Protein AF-A0A2V6DQ87-F1 (afdb_monomer)

Mean predicted aligned error: 3.0 Å

Structure (mmCIF, N/CA/C/O backbone):
data_AF-A0A2V6DQ87-F1
#
_entry.id   AF-A0A2V6DQ87-F1
#
loop_
_atom_site.group_PDB
_atom_site.id
_atom_site.type_symbol
_atom_site.label_atom_id
_atom_site.label_alt_id
_atom_site.label_comp_id
_atom_site.label_asym_id
_atom_site.label_entity_id
_atom_site.label_seq_id
_atom_site.pdbx_PDB_ins_code
_atom_site.Cartn_x
_atom_site.Cartn_y
_atom_site.Cartn_z
_atom_site.occupancy
_atom_site.B_iso_or_equiv
_atom_site.auth_seq_id
_atom_site.auth_comp_id
_atom_site.auth_asym_id
_atom_site.auth_atom_id
_atom_site.pdbx_PDB_model_num
ATOM 1 N N . ALA A 1 1 ? 9.239 10.556 -1.983 1.00 85.81 1 ALA A N 1
ATOM 2 C CA . ALA A 1 1 ? 8.791 9.644 -3.056 1.00 85.81 1 ALA A CA 1
ATOM 3 C C . ALA A 1 1 ? 7.421 9.053 -2.732 1.00 85.81 1 ALA A C 1
ATOM 5 O O . ALA A 1 1 ? 6.480 9.368 -3.445 1.00 85.81 1 ALA A O 1
ATOM 6 N N . VAL A 1 2 ? 7.283 8.319 -1.619 1.00 93.25 2 VAL A N 1
ATOM 7 C CA . VAL A 1 2 ? 6.015 7.706 -1.164 1.00 93.25 2 VAL A CA 1
ATOM 8 C C . VAL A 1 2 ? 4.840 8.692 -1.097 1.00 93.25 2 VAL A C 1
ATOM 10 O O . VAL A 1 2 ? 3.807 8.448 -1.708 1.00 93.25 2 VAL A O 1
ATOM 13 N N . THR A 1 3 ? 4.993 9.838 -0.423 1.00 93.06 3 THR A N 1
ATOM 14 C CA . THR A 1 3 ? 3.903 10.826 -0.301 1.00 93.06 3 THR A CA 1
ATOM 15 C C . THR A 1 3 ? 3.409 11.334 -1.654 1.00 93.06 3 THR A C 1
ATOM 17 O O . THR A 1 3 ? 2.209 11.442 -1.863 1.00 93.06 3 THR A O 1
ATOM 20 N N . GLU A 1 4 ? 4.319 11.624 -2.588 1.00 94.44 4 GLU A N 1
ATOM 21 C CA . GLU A 1 4 ? 3.938 12.097 -3.924 1.00 94.44 4 GLU A CA 1
ATOM 22 C C . GLU A 1 4 ? 3.272 10.991 -4.745 1.00 94.44 4 GLU A C 1
ATOM 24 O O . GLU A 1 4 ? 2.304 11.251 -5.454 1.00 94.44 4 GLU A O 1
ATOM 29 N N . PHE A 1 5 ? 3.752 9.751 -4.611 1.00 95.06 5 PHE A N 1
ATOM 30 C CA . PHE A 1 5 ? 3.146 8.586 -5.248 1.00 95.06 5 PHE A CA 1
ATOM 31 C C . PHE A 1 5 ? 1.672 8.440 -4.845 1.00 95.06 5 PHE A C 1
ATOM 33 O O . PHE A 1 5 ? 0.800 8.394 -5.712 1.00 95.06 5 PHE A O 1
ATOM 40 N N . PHE A 1 6 ? 1.377 8.476 -3.542 1.00 95.69 6 PHE A N 1
ATOM 41 C CA . PHE A 1 6 ? -0.001 8.377 -3.059 1.00 95.69 6 PHE A CA 1
ATOM 42 C C . PHE A 1 6 ? -0.829 9.634 -3.318 1.00 95.69 6 PHE A C 1
ATOM 44 O O . PHE A 1 6 ? -2.002 9.510 -3.644 1.00 95.69 6 PHE A O 1
ATOM 51 N N . ARG A 1 7 ? -0.242 10.837 -3.301 1.00 95.06 7 ARG A N 1
ATOM 52 C CA . ARG A 1 7 ? -0.964 12.065 -3.681 1.00 95.06 7 ARG A CA 1
ATOM 53 C C . ARG A 1 7 ? -1.523 11.998 -5.107 1.00 95.06 7 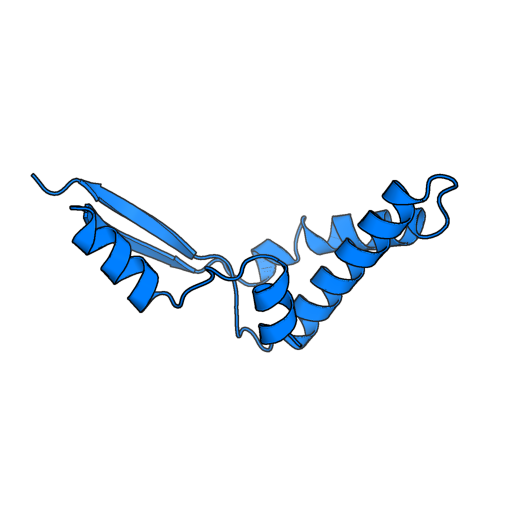ARG A C 1
ATOM 55 O O . ARG A 1 7 ? -2.562 12.593 -5.376 1.00 95.06 7 ARG A O 1
ATOM 62 N N . LEU A 1 8 ? -0.833 11.300 -6.009 1.00 94.44 8 LEU A N 1
ATOM 63 C CA . LEU A 1 8 ? -1.257 11.130 -7.400 1.00 94.44 8 LEU A CA 1
ATOM 64 C C . LEU A 1 8 ? -2.190 9.926 -7.594 1.00 94.44 8 LEU A C 1
ATOM 66 O O . LEU A 1 8 ? -3.167 10.045 -8.327 1.00 94.44 8 LEU A O 1
ATOM 70 N N . GLY A 1 9 ? -1.893 8.783 -6.965 1.00 93.38 9 GLY A N 1
ATOM 71 C CA . GLY A 1 9 ? -2.635 7.533 -7.185 1.00 93.38 9 GLY A CA 1
ATOM 72 C C . GLY A 1 9 ? -3.832 7.310 -6.255 1.00 93.38 9 GLY A C 1
ATOM 73 O O . GLY A 1 9 ? -4.822 6.711 -6.664 1.00 93.38 9 GLY A O 1
ATOM 74 N N . TYR A 1 10 ? -3.756 7.785 -5.009 1.00 95.94 10 TYR A N 1
ATOM 75 C CA . TYR A 1 10 ? -4.794 7.618 -3.989 1.00 95.94 10 TYR A CA 1
ATOM 76 C C . TYR A 1 10 ? -4.733 8.765 -2.955 1.00 95.94 10 TYR A C 1
ATOM 78 O O . TYR A 1 10 ? -4.263 8.572 -1.829 1.00 95.94 10 TYR A O 1
ATOM 86 N N . PRO A 1 11 ? -5.172 9.984 -3.330 1.00 95.56 11 PRO A N 1
ATOM 87 C CA . PRO A 1 11 ? -5.047 11.180 -2.489 1.00 95.56 11 PRO A CA 1
ATOM 88 C C . PRO A 1 11 ? -5.820 11.089 -1.167 1.00 95.56 11 PRO A C 1
ATOM 90 O O . PRO A 1 11 ? -5.469 11.781 -0.215 1.00 95.56 11 PRO A O 1
ATOM 93 N N . ASP A 1 12 ? -6.830 10.221 -1.099 1.00 96.00 12 ASP A N 1
ATOM 94 C CA . ASP A 1 12 ? -7.631 9.985 0.103 1.00 96.00 12 ASP A CA 1
ATOM 95 C C . ASP A 1 12 ? -6.966 9.013 1.090 1.00 96.00 12 ASP A C 1
ATOM 97 O O . ASP A 1 12 ? -7.569 8.670 2.105 1.00 96.00 12 ASP A O 1
ATOM 101 N N . MET A 1 13 ? -5.736 8.549 0.829 1.00 96.25 13 MET A N 1
ATOM 102 C CA . MET A 1 13 ? -4.998 7.705 1.767 1.00 96.25 13 MET A CA 1
ATOM 103 C C . MET A 1 13 ? -4.859 8.396 3.130 1.00 96.25 13 MET A C 1
ATOM 105 O O . MET A 1 13 ? -4.315 9.494 3.240 1.00 96.25 13 MET A O 1
ATOM 109 N N . GLN A 1 14 ? -5.304 7.715 4.185 1.00 96.56 14 GLN A N 1
ATOM 110 C CA . GLN A 1 14 ? -5.251 8.229 5.552 1.00 96.56 14 GLN A CA 1
ATOM 111 C C . GLN A 1 14 ? -4.418 7.336 6.468 1.00 96.56 14 GLN A C 1
ATOM 113 O O . GLN A 1 14 ? -4.159 6.164 6.180 1.00 96.56 14 GLN A O 1
ATOM 118 N N . SER A 1 15 ? -4.042 7.888 7.619 1.00 97.31 15 SER A N 1
ATOM 119 C CA . SER A 1 15 ? -3.472 7.108 8.717 1.00 97.31 15 SER A CA 1
ATOM 120 C C . SER A 1 15 ? -4.511 6.171 9.348 1.00 97.31 15 SER A C 1
ATOM 122 O O . SER A 1 15 ? -5.721 6.375 9.235 1.00 97.31 15 SER A O 1
ATOM 124 N N . VAL A 1 16 ? -4.041 5.150 10.071 1.00 97.69 16 VAL A N 1
ATOM 125 C CA . VAL A 1 16 ? -4.916 4.201 10.783 1.00 97.69 16 VAL A CA 1
ATOM 126 C C . VAL A 1 16 ? -5.887 4.899 11.749 1.00 97.69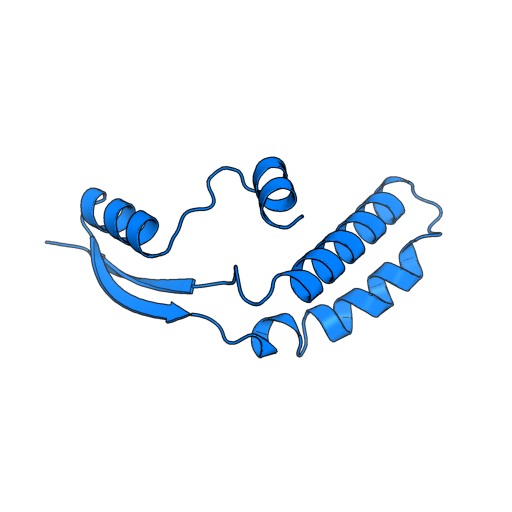 16 VAL A C 1
ATOM 128 O O . VAL A 1 16 ? -7.076 4.593 11.680 1.00 97.69 16 VAL A O 1
ATOM 131 N N . PRO A 1 17 ? -5.465 5.866 12.592 1.00 97.88 17 PRO A N 1
ATOM 132 C CA . PRO A 1 17 ? -6.395 6.577 13.472 1.00 97.88 17 PRO A CA 1
ATOM 133 C C . PRO A 1 17 ? -7.476 7.366 12.724 1.00 97.88 17 PRO A C 1
ATOM 135 O O . PRO A 1 17 ? -8.613 7.416 13.179 1.00 97.88 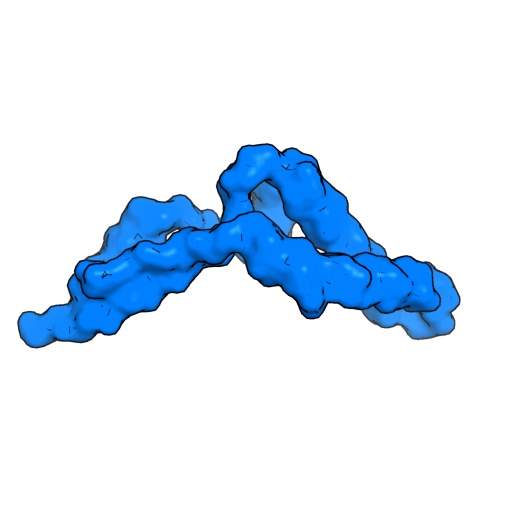17 PRO A O 1
ATOM 138 N N . GLN A 1 18 ? -7.145 7.957 11.572 1.00 98.19 18 GLN A N 1
ATOM 139 C CA . GLN A 1 18 ? -8.120 8.696 10.764 1.00 98.19 18 GLN A CA 1
ATOM 140 C C . GLN A 1 18 ? -9.154 7.750 10.138 1.00 98.19 18 GLN A C 1
ATOM 142 O O . GLN A 1 18 ? -10.349 7.998 10.258 1.00 98.19 18 GLN A O 1
ATOM 147 N N . ASN A 1 19 ? -8.717 6.613 9.583 1.00 98.12 19 ASN A N 1
ATOM 148 C CA . ASN A 1 19 ? -9.638 5.592 9.071 1.00 98.12 19 ASN A CA 1
ATOM 149 C C . ASN A 1 19 ? -10.546 5.017 10.174 1.00 98.12 19 ASN A C 1
ATOM 151 O O . ASN A 1 19 ? -11.715 4.727 9.921 1.00 98.12 19 ASN A O 1
ATOM 155 N N . ILE A 1 20 ? -10.029 4.868 11.401 1.00 97.81 20 ILE A N 1
ATOM 156 C CA . ILE A 1 20 ? -10.833 4.468 12.564 1.00 97.81 20 ILE A CA 1
ATOM 157 C C . ILE A 1 20 ? -11.911 5.514 12.863 1.00 97.81 20 ILE A C 1
ATOM 159 O O . ILE A 1 20 ? -13.078 5.147 12.977 1.00 97.81 20 ILE A O 1
ATOM 163 N N . ALA A 1 21 ? -11.545 6.797 12.922 1.00 97.75 21 ALA A N 1
ATOM 164 C CA . ALA A 1 21 ? -12.500 7.878 13.165 1.00 97.75 21 ALA A CA 1
ATOM 165 C C . ALA A 1 21 ? -13.604 7.914 12.094 1.00 97.75 21 ALA A C 1
ATOM 167 O O . ALA A 1 21 ? -14.782 7.989 12.431 1.00 97.75 21 ALA A O 1
ATOM 168 N N . VAL A 1 22 ? -13.245 7.750 10.814 1.00 97.69 22 VAL A N 1
ATOM 169 C CA . VAL A 1 22 ? -14.215 7.661 9.707 1.00 97.69 22 VAL A CA 1
ATOM 170 C C . VAL A 1 22 ? -15.188 6.491 9.900 1.00 97.69 22 VAL A C 1
ATOM 172 O O . VAL A 1 22 ? -16.391 6.639 9.679 1.00 97.69 22 VAL A O 1
ATOM 175 N N . ALA A 1 23 ? -14.703 5.322 10.330 1.00 97.44 23 ALA A N 1
ATOM 176 C CA . ALA A 1 23 ? -15.566 4.171 10.594 1.00 97.44 23 ALA A CA 1
ATOM 177 C C . ALA A 1 23 ? -16.522 4.419 11.778 1.00 97.44 23 ALA A C 1
ATOM 179 O O . ALA A 1 23 ? -17.697 4.047 11.710 1.00 97.44 23 ALA A O 1
ATOM 180 N N . GLU A 1 24 ? -16.038 5.067 12.838 1.00 96.56 24 GLU A N 1
ATOM 181 C CA . GLU A 1 24 ? -16.835 5.426 14.016 1.00 96.56 24 GLU A CA 1
ATOM 182 C C . GLU A 1 24 ? -17.923 6.452 13.686 1.00 96.56 24 GLU A C 1
ATOM 184 O O . GLU A 1 24 ? -19.093 6.232 14.011 1.00 96.56 24 GLU A O 1
ATOM 189 N N . GLU A 1 25 ? -17.574 7.512 12.956 1.00 97.31 25 GLU A N 1
ATOM 190 C CA . GLU A 1 25 ? -18.521 8.513 12.449 1.00 97.31 25 GLU A CA 1
ATOM 191 C C . GLU A 1 25 ? -19.588 7.888 11.541 1.00 97.31 25 GLU A C 1
ATOM 193 O O . GLU A 1 25 ? -20.756 8.281 11.572 1.00 97.31 25 GLU A O 1
ATOM 198 N N . ALA A 1 26 ? -19.220 6.855 10.780 1.00 97.19 26 ALA A N 1
ATOM 199 C CA . ALA A 1 26 ? -20.150 6.099 9.950 1.00 97.19 26 ALA A CA 1
ATOM 200 C C . ALA A 1 26 ? -21.087 5.168 10.750 1.00 97.19 26 ALA A C 1
ATOM 202 O O . ALA A 1 26 ? -21.952 4.519 10.151 1.00 97.19 26 ALA A O 1
ATOM 203 N N . GLY A 1 27 ? -20.964 5.089 12.080 1.00 97.62 27 GLY A N 1
ATOM 204 C CA . GLY A 1 27 ? -21.803 4.259 12.951 1.00 97.62 27 GLY A CA 1
ATOM 205 C C . GLY A 1 27 ? -21.319 2.813 13.076 1.00 97.62 27 GLY A C 1
ATOM 206 O O . GLY A 1 27 ? -22.133 1.896 13.224 1.00 97.62 27 GLY A O 1
ATOM 207 N N . TYR A 1 28 ? -20.011 2.587 12.972 1.00 98.25 28 TYR A N 1
ATOM 208 C CA . TYR A 1 28 ? -19.388 1.299 13.263 1.00 98.25 28 TYR A CA 1
ATOM 209 C C . TYR A 1 28 ? -18.533 1.383 14.520 1.00 98.25 28 TYR A C 1
ATOM 211 O O . TYR A 1 28 ? -17.986 2.420 14.866 1.00 98.25 28 TYR A O 1
ATOM 219 N N . LYS A 1 29 ? -18.369 0.250 15.187 1.00 97.06 29 LYS A N 1
ATOM 220 C CA . LYS A 1 29 ? -17.335 0.047 16.190 1.00 97.06 29 LYS A CA 1
ATOM 221 C C . LYS A 1 29 ? -16.198 -0.751 15.563 1.00 97.06 29 LYS A C 1
ATOM 223 O O . LYS A 1 29 ? -16.444 -1.753 14.885 1.00 97.06 29 LYS A O 1
ATOM 228 N N . ILE A 1 30 ? -14.956 -0.358 15.838 1.00 96.81 30 ILE A N 1
ATOM 229 C CA . ILE A 1 30 ? -13.791 -1.179 15.500 1.00 96.81 30 ILE A CA 1
ATOM 230 C C . ILE A 1 30 ? -13.798 -2.433 16.375 1.00 96.81 30 ILE A C 1
ATOM 232 O O . ILE A 1 30 ? -13.706 -2.354 17.601 1.00 96.81 30 ILE A O 1
ATOM 236 N N . PHE A 1 31 ? -13.913 -3.598 15.743 1.00 95.56 31 PHE A N 1
ATOM 237 C CA . PHE A 1 31 ? -13.749 -4.884 16.412 1.00 95.56 31 PHE A CA 1
ATOM 238 C C . PHE A 1 31 ? -12.271 -5.276 16.480 1.00 95.56 31 PHE A C 1
ATOM 240 O O . PHE A 1 31 ? -11.804 -5.717 17.527 1.00 95.56 31 PHE A O 1
ATOM 247 N N . ASN A 1 32 ? -11.534 -5.102 15.379 1.00 96.44 32 ASN A N 1
ATOM 248 C CA . ASN A 1 32 ? -10.093 -5.339 15.323 1.00 96.44 32 ASN A CA 1
ATOM 249 C C . ASN A 1 32 ? -9.447 -4.589 14.147 1.00 96.44 32 ASN A C 1
ATOM 251 O O . ASN A 1 32 ? -10.123 -4.276 13.164 1.00 96.44 32 ASN A O 1
ATOM 255 N N . THR A 1 33 ? -8.134 -4.380 14.212 1.00 97.69 33 THR A N 1
ATOM 256 C CA . THR A 1 33 ? -7.312 -3.996 13.060 1.00 97.69 33 THR A CA 1
ATOM 257 C C . THR A 1 33 ? -6.147 -4.962 12.891 1.00 97.69 33 THR A C 1
ATOM 259 O O . THR A 1 33 ? -5.621 -5.507 13.861 1.00 97.69 33 THR A O 1
ATOM 262 N N . TYR A 1 34 ? -5.750 -5.207 11.645 1.00 97.12 34 TYR A N 1
ATOM 263 C CA . TYR A 1 34 ? -4.596 -6.045 11.335 1.00 97.12 34 TYR A CA 1
ATOM 264 C C . TYR A 1 34 ? -3.779 -5.411 10.217 1.00 97.12 34 TYR A C 1
ATOM 266 O O . TYR A 1 34 ? -4.221 -5.359 9.070 1.00 97.12 34 TYR A O 1
ATOM 274 N N . THR A 1 35 ? -2.592 -4.919 10.559 1.00 96.62 35 THR A N 1
ATOM 275 C CA . THR A 1 35 ? -1.617 -4.450 9.573 1.00 96.62 35 THR A CA 1
ATOM 276 C C . THR A 1 35 ? -0.990 -5.657 8.899 1.00 96.62 35 THR A C 1
ATOM 278 O O . THR A 1 35 ? -0.452 -6.533 9.579 1.00 96.62 35 THR A O 1
ATOM 281 N N . LEU A 1 36 ? -1.069 -5.709 7.571 1.00 95.62 36 LEU A N 1
ATOM 282 C CA . LEU A 1 36 ? -0.433 -6.776 6.815 1.00 95.62 36 LEU A CA 1
ATOM 283 C C . LEU A 1 36 ? 1.083 -6.680 6.984 1.00 95.62 36 LEU A C 1
ATOM 285 O O . LEU A 1 36 ? 1.640 -5.580 6.909 1.00 95.62 36 LEU A O 1
ATOM 289 N N . PRO A 1 37 ? 1.749 -7.822 7.180 1.00 95.12 37 PRO A N 1
ATOM 290 C CA . PRO A 1 37 ? 3.192 -7.857 7.250 1.00 95.12 37 PRO A CA 1
ATOM 291 C C . PRO A 1 37 ? 3.783 -7.554 5.865 1.00 95.12 37 PRO A C 1
ATOM 293 O O . PRO A 1 37 ? 3.117 -7.701 4.834 1.00 95.12 37 PRO A O 1
ATOM 296 N N . LYS A 1 38 ? 5.041 -7.116 5.833 1.00 93.50 38 LYS A N 1
ATOM 297 C CA . LYS A 1 38 ? 5.736 -6.732 4.596 1.00 93.50 38 LYS A CA 1
ATOM 298 C C . LYS A 1 38 ? 5.792 -7.880 3.591 1.00 93.50 38 LYS A C 1
ATOM 300 O O . LYS A 1 38 ? 5.687 -7.660 2.389 1.00 93.50 38 LYS A O 1
ATOM 305 N N . GLU A 1 39 ? 5.914 -9.098 4.095 1.00 95.19 39 GLU A N 1
ATOM 306 C CA . GLU A 1 39 ? 5.977 -10.340 3.335 1.00 95.19 39 GLU A CA 1
ATOM 307 C C . GLU A 1 39 ? 4.746 -10.501 2.440 1.00 95.19 39 GLU A C 1
ATOM 309 O O . GLU A 1 39 ? 4.894 -10.911 1.299 1.00 95.19 39 GLU A O 1
ATOM 314 N N . ALA A 1 40 ? 3.563 -10.051 2.878 1.00 94.50 40 ALA A N 1
ATOM 315 C CA . ALA A 1 40 ? 2.338 -10.118 2.077 1.00 94.50 40 ALA A CA 1
ATOM 316 C C . ALA A 1 40 ? 2.371 -9.241 0.808 1.00 94.50 40 ALA A C 1
ATOM 318 O O . ALA A 1 40 ? 1.552 -9.428 -0.089 1.00 94.50 40 ALA A O 1
ATOM 319 N N . TRP A 1 41 ? 3.288 -8.272 0.734 1.00 96.25 41 TRP A N 1
ATOM 320 C CA . TRP A 1 41 ? 3.534 -7.471 -0.468 1.00 96.25 41 TRP A CA 1
ATOM 321 C C . TRP A 1 41 ? 4.637 -8.058 -1.348 1.00 96.25 41 TRP A C 1
ATOM 323 O O . TRP A 1 41 ? 4.687 -7.779 -2.542 1.00 96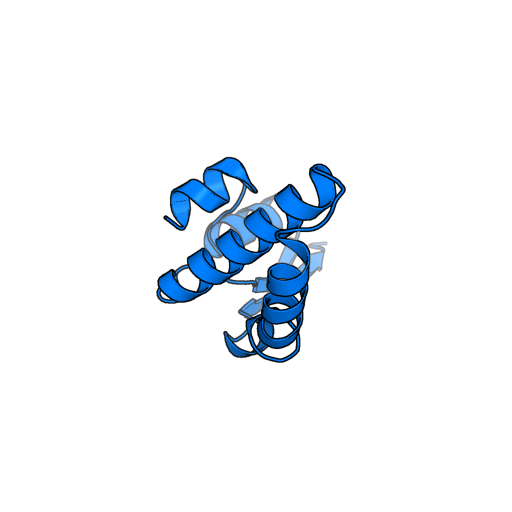.25 41 TRP A O 1
ATOM 333 N N . VAL A 1 42 ? 5.552 -8.829 -0.766 1.00 95.19 42 VAL A N 1
ATOM 334 C CA . VAL A 1 42 ? 6.728 -9.349 -1.469 1.00 95.19 42 VAL A CA 1
ATOM 335 C C . VAL A 1 42 ? 6.438 -10.746 -2.003 1.00 95.19 42 VAL A C 1
ATOM 337 O O . VAL A 1 42 ? 6.437 -10.948 -3.220 1.00 95.19 42 VAL A O 1
ATOM 340 N N . GLU A 1 43 ? 6.129 -11.673 -1.098 1.00 96.81 43 GLU A N 1
ATOM 341 C CA . GLU A 1 43 ? 5.856 -13.073 -1.398 1.00 96.81 43 GLU A CA 1
ATOM 342 C C . GLU A 1 43 ? 4.588 -13.185 -2.245 1.00 96.81 43 GLU A C 1
ATOM 344 O O . GLU A 1 43 ? 3.548 -12.611 -1.923 1.00 96.81 43 GLU A O 1
ATOM 349 N N . ASP A 1 44 ? 4.693 -13.893 -3.370 1.00 94.00 44 ASP A N 1
ATOM 350 C CA . ASP A 1 44 ? 3.613 -14.149 -4.331 1.00 94.00 44 ASP A CA 1
ATOM 351 C C . ASP A 1 44 ? 2.928 -12.911 -4.959 1.00 94.00 44 ASP A C 1
ATOM 353 O O . ASP A 1 44 ? 2.093 -13.068 -5.856 1.00 94.00 44 ASP A O 1
ATOM 357 N N . TYR A 1 45 ? 3.319 -11.687 -4.582 1.00 96.44 45 TYR A N 1
ATOM 358 C CA . TYR A 1 45 ? 2.854 -10.435 -5.184 1.00 96.44 45 TYR A CA 1
ATOM 359 C C . TYR A 1 45 ? 3.966 -9.746 -5.982 1.00 96.44 45 TYR A C 1
ATOM 361 O O . TYR A 1 45 ? 4.058 -9.957 -7.197 1.00 96.44 45 TYR A O 1
ATOM 369 N N . TYR A 1 46 ? 4.847 -8.959 -5.352 1.00 97.44 46 TYR A N 1
ATOM 370 C CA . TYR A 1 46 ? 5.895 -8.248 -6.094 1.00 97.44 46 TYR A CA 1
ATOM 371 C C . TYR A 1 46 ? 6.959 -9.166 -6.696 1.00 97.44 46 TYR A C 1
ATOM 373 O O . TYR A 1 46 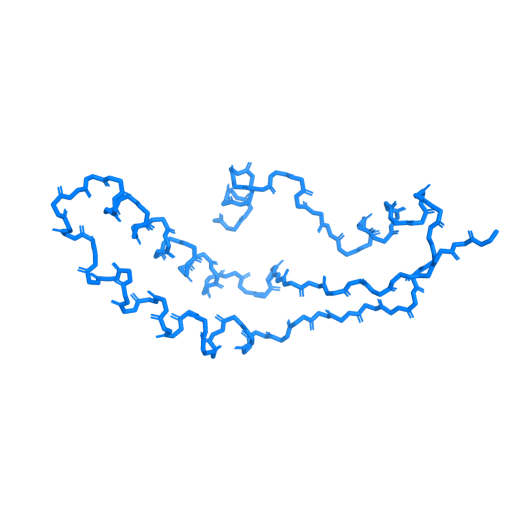? 7.408 -8.885 -7.810 1.00 97.44 46 TYR A O 1
ATOM 381 N N . ASP A 1 47 ? 7.292 -10.293 -6.063 1.00 97.06 47 ASP A N 1
ATOM 382 C CA . ASP A 1 47 ? 8.244 -11.259 -6.635 1.00 97.06 47 ASP A CA 1
ATOM 383 C C . ASP A 1 47 ? 7.737 -11.872 -7.953 1.00 97.06 47 ASP A C 1
ATOM 385 O O . ASP A 1 47 ? 8.523 -12.239 -8.831 1.00 97.06 47 ASP A O 1
ATOM 389 N N . VAL A 1 48 ? 6.413 -11.923 -8.139 1.00 97.81 48 VAL A N 1
ATOM 390 C CA . VAL A 1 48 ? 5.765 -12.381 -9.376 1.00 97.81 48 VAL A CA 1
ATOM 391 C C . VAL A 1 48 ? 5.563 -11.230 -10.365 1.00 97.81 48 VAL A C 1
ATOM 393 O O . VAL A 1 48 ? 5.760 -11.407 -11.573 1.00 97.81 48 VAL A O 1
ATOM 396 N N . LEU A 1 49 ? 5.156 -10.053 -9.885 1.00 97.50 49 LEU A N 1
ATOM 397 C CA . LEU A 1 49 ? 4.849 -8.897 -10.730 1.00 97.50 49 LEU A CA 1
ATOM 398 C C . LEU A 1 49 ? 6.099 -8.247 -11.325 1.00 97.50 49 LEU A C 1
ATOM 400 O O . LEU A 1 49 ? 6.088 -7.900 -12.506 1.00 97.50 49 LEU A O 1
ATOM 404 N N . GLU A 1 50 ? 7.186 -8.124 -10.561 1.00 98.44 50 GLU A N 1
ATOM 405 C CA . GLU A 1 50 ? 8.417 -7.468 -11.011 1.00 98.44 50 GLU A CA 1
ATOM 406 C C . GLU A 1 50 ? 9.000 -8.087 -12.301 1.00 98.44 50 GLU A C 1
ATOM 408 O O . GLU A 1 50 ? 9.227 -7.343 -13.262 1.00 98.44 50 GLU A O 1
ATOM 413 N N . PRO A 1 51 ? 9.221 -9.416 -12.411 1.00 98.31 51 PRO A N 1
ATOM 414 C CA . PRO A 1 51 ? 9.732 -10.009 -13.648 1.00 98.31 51 PRO A CA 1
ATOM 415 C C . PRO A 1 51 ? 8.742 -9.896 -14.816 1.00 98.31 51 PRO A C 1
ATOM 417 O O . PRO A 1 51 ? 9.165 -9.697 -15.958 1.00 98.31 51 PRO A O 1
ATOM 420 N N . ARG A 1 52 ? 7.430 -9.970 -14.554 1.00 98.00 52 ARG A N 1
ATOM 421 C CA . ARG A 1 52 ? 6.398 -9.801 -15.591 1.00 98.00 52 ARG A CA 1
ATOM 422 C C . ARG A 1 52 ? 6.410 -8.384 -16.151 1.00 98.00 52 ARG A C 1
ATOM 424 O O . ARG A 1 52 ? 6.486 -8.222 -17.367 1.00 98.00 52 ARG A O 1
ATOM 431 N N . ALA A 1 53 ? 6.419 -7.376 -15.284 1.00 98.38 53 ALA A N 1
ATOM 432 C CA . ALA A 1 53 ? 6.498 -5.979 -15.689 1.00 98.38 53 ALA A CA 1
ATOM 433 C C . ALA A 1 53 ? 7.789 -5.706 -16.477 1.00 98.38 53 ALA A C 1
ATOM 435 O O . ALA A 1 53 ? 7.726 -5.156 -17.575 1.00 98.38 53 ALA A O 1
ATOM 436 N N . LYS A 1 54 ? 8.946 -6.208 -16.015 1.00 98.50 54 LYS A N 1
ATOM 437 C CA . LYS A 1 54 ? 10.221 -6.11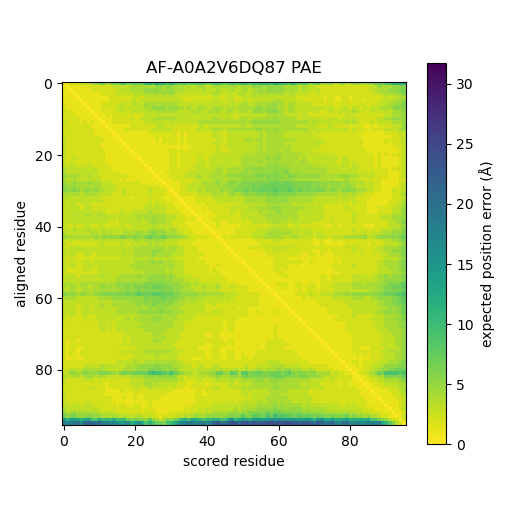6 -16.759 1.00 98.50 54 LYS A CA 1
ATOM 438 C C . LYS A 1 54 ? 10.140 -6.708 -18.167 1.00 98.50 54 LYS A C 1
ATOM 440 O O . LYS A 1 54 ? 10.724 -6.145 -19.084 1.00 98.50 54 LYS A O 1
ATOM 445 N N . SER A 1 55 ? 9.413 -7.808 -18.365 1.00 98.25 55 SER A N 1
ATOM 446 C CA . SER A 1 55 ? 9.252 -8.407 -19.699 1.00 98.25 55 SER A CA 1
ATOM 447 C C . SER A 1 55 ? 8.395 -7.566 -20.658 1.00 98.25 55 SER A C 1
ATOM 449 O O . SER A 1 55 ? 8.502 -7.720 -21.873 1.00 98.25 55 SER A O 1
ATOM 451 N N . LEU A 1 56 ? 7.573 -6.655 -20.125 1.00 98.31 56 LEU A N 1
ATOM 452 C CA . LEU A 1 56 ? 6.590 -5.871 -20.877 1.00 98.31 56 LEU A CA 1
ATOM 453 C C . LEU A 1 56 ? 7.024 -4.424 -21.156 1.00 98.31 56 LEU A C 1
ATOM 455 O O . LEU A 1 56 ? 6.370 -3.740 -21.941 1.00 98.31 56 LEU A O 1
ATOM 459 N N . VAL A 1 57 ? 8.150 -3.954 -20.608 1.00 97.62 57 VAL A N 1
ATOM 460 C CA . VAL A 1 57 ? 8.629 -2.567 -20.812 1.00 97.62 57 VAL A CA 1
ATOM 461 C C . VAL A 1 57 ? 8.954 -2.226 -22.274 1.00 97.62 57 VAL A C 1
ATOM 463 O O . VAL A 1 57 ? 9.029 -1.055 -22.636 1.00 97.62 57 VAL A O 1
ATOM 466 N N . HIS A 1 58 ? 9.127 -3.233 -23.133 1.00 97.12 58 HIS A N 1
ATOM 467 C CA . HIS A 1 58 ? 9.367 -3.079 -24.574 1.00 97.12 58 HIS A CA 1
ATOM 468 C C . HIS A 1 58 ? 8.229 -3.641 -25.438 1.00 97.12 58 HIS A C 1
ATOM 470 O O . HIS A 1 58 ? 8.418 -3.878 -26.630 1.00 97.12 58 HIS A O 1
ATOM 476 N N . HIS A 1 59 ? 7.049 -3.863 -24.853 1.00 98.31 59 HIS A N 1
ATOM 477 C CA . HIS A 1 59 ? 5.876 -4.337 -25.583 1.00 98.31 59 HIS A CA 1
ATOM 478 C C . HIS A 1 59 ? 5.505 -3.386 -26.738 1.00 98.31 59 HIS A C 1
ATOM 480 O O . HIS A 1 59 ? 5.746 -2.183 -26.655 1.00 98.31 59 HIS A O 1
ATOM 486 N N . SER A 1 60 ? 4.912 -3.887 -27.825 1.00 97.88 60 SER A N 1
ATOM 487 C CA . SER A 1 60 ? 4.551 -3.052 -28.986 1.00 97.88 60 SER A CA 1
ATOM 488 C C . SER A 1 60 ? 3.493 -1.997 -28.641 1.00 97.88 60 SER A C 1
ATOM 490 O O . SER A 1 60 ? 3.586 -0.848 -29.080 1.00 97.88 60 SER A O 1
ATOM 492 N N . ASP A 1 61 ? 2.534 -2.367 -27.795 1.00 98.56 61 ASP A N 1
ATOM 493 C CA . ASP A 1 61 ? 1.440 -1.493 -27.372 1.00 98.56 61 ASP A CA 1
ATOM 494 C C . ASP A 1 61 ? 1.877 -0.508 -26.285 1.00 98.56 61 ASP A C 1
ATOM 496 O O . ASP A 1 61 ? 2.356 -0.908 -25.222 1.00 98.56 61 ASP A O 1
ATOM 500 N N . VAL A 1 62 ? 1.663 0.787 -26.544 1.00 98.19 62 VAL A N 1
ATOM 501 C CA . VAL A 1 62 ? 1.992 1.889 -25.620 1.00 98.19 62 VAL A CA 1
ATOM 502 C C . VAL A 1 62 ? 1.341 1.697 -24.244 1.00 98.19 62 VAL A C 1
ATOM 504 O O . VAL A 1 62 ? 2.088 1.696 -23.269 1.00 98.19 62 VAL A O 1
ATOM 507 N N . PRO A 1 63 ? 0.023 1.419 -24.124 1.00 98.38 63 PRO A N 1
ATOM 508 C CA . PRO A 1 63 ? -0.606 1.288 -22.808 1.00 98.38 63 PRO A CA 1
ATOM 509 C C . PRO A 1 63 ? -0.032 0.136 -21.973 1.00 98.38 63 PRO A C 1
ATOM 511 O O . PRO A 1 63 ? 0.032 0.226 -20.753 1.00 98.38 63 PRO A O 1
ATOM 514 N N . VAL A 1 64 ? 0.417 -0.942 -22.627 1.00 98.19 64 VAL A N 1
ATOM 515 C CA . VAL A 1 64 ? 1.032 -2.089 -21.944 1.00 98.19 64 VAL A CA 1
ATOM 516 C C . VAL A 1 64 ? 2.402 -1.712 -21.383 1.00 98.19 64 VAL A C 1
ATOM 518 O O . VAL A 1 64 ? 2.715 -2.069 -20.248 1.00 98.19 64 VAL A O 1
ATOM 521 N N . ARG A 1 65 ? 3.212 -0.968 -22.150 1.00 98.06 65 ARG A N 1
ATOM 522 C CA . ARG A 1 65 ? 4.503 -0.466 -21.659 1.00 98.06 65 ARG A CA 1
ATOM 523 C C . ARG A 1 65 ? 4.326 0.520 -20.515 1.00 98.06 65 ARG A C 1
ATOM 525 O O . ARG A 1 65 ? 5.051 0.415 -19.531 1.00 98.06 65 ARG A O 1
ATOM 532 N N . ASP A 1 66 ? 3.380 1.447 -20.643 1.00 97.94 66 ASP A N 1
ATOM 533 C CA . ASP A 1 66 ? 3.132 2.468 -19.625 1.00 97.94 66 ASP A CA 1
ATOM 534 C C . ASP A 1 66 ? 2.726 1.804 -18.304 1.00 97.94 66 ASP A C 1
ATOM 536 O O . ASP A 1 66 ? 3.362 2.043 -17.279 1.00 97.94 66 ASP A O 1
ATOM 540 N N . PHE A 1 67 ? 1.792 0.847 -18.352 1.00 97.50 67 PHE A N 1
ATOM 541 C CA . PHE A 1 67 ? 1.386 0.071 -17.178 1.00 97.50 67 PHE A CA 1
ATOM 542 C C . PHE A 1 67 ? 2.544 -0.732 -16.560 1.00 97.50 67 PHE A C 1
ATOM 544 O O . PHE A 1 67 ? 2.689 -0.803 -15.337 1.00 97.50 67 PHE A O 1
ATOM 551 N N . ALA A 1 68 ? 3.410 -1.324 -17.391 1.00 98.38 68 ALA A N 1
ATOM 552 C CA . ALA A 1 68 ? 4.599 -2.026 -16.915 1.00 98.38 68 ALA A CA 1
ATOM 553 C C . ALA A 1 68 ? 5.576 -1.084 -16.187 1.00 98.38 68 ALA A C 1
ATOM 555 O O . ALA A 1 68 ? 6.105 -1.440 -15.133 1.00 98.38 68 ALA A O 1
ATOM 556 N N . VAL A 1 69 ? 5.795 0.123 -16.715 1.00 98.06 69 VAL A N 1
ATOM 557 C CA . VAL A 1 69 ? 6.651 1.140 -16.082 1.00 98.06 69 VAL A CA 1
ATOM 558 C C . VAL A 1 69 ? 6.040 1.633 -14.769 1.00 98.06 69 VAL A C 1
ATOM 560 O O . VAL A 1 69 ? 6.757 1.750 -13.774 1.00 98.06 69 VAL A O 1
ATOM 563 N N . GLU A 1 70 ? 4.728 1.869 -14.727 1.00 96.75 70 GLU A N 1
ATOM 564 C CA . GLU A 1 70 ? 4.017 2.260 -13.503 1.00 96.75 70 GLU A CA 1
ATOM 565 C C . GLU A 1 70 ? 4.110 1.183 -12.416 1.00 96.75 70 GLU A C 1
ATOM 567 O O . GLU A 1 70 ? 4.433 1.500 -11.271 1.00 96.75 70 GLU A O 1
ATOM 572 N N . THR A 1 71 ? 3.944 -0.089 -12.789 1.00 97.81 71 THR A N 1
ATOM 573 C CA . THR A 1 71 ? 4.085 -1.229 -11.868 1.00 97.81 71 THR A CA 1
ATOM 574 C C . THR A 1 71 ? 5.491 -1.276 -11.257 1.00 97.81 71 THR A C 1
ATOM 576 O O . THR A 1 71 ? 5.653 -1.456 -10.052 1.00 97.81 71 THR A O 1
ATOM 579 N N . LEU A 1 72 ? 6.539 -1.073 -12.065 1.00 98.25 72 LEU A N 1
ATOM 580 C CA . LEU A 1 72 ? 7.919 -1.047 -11.563 1.00 98.25 72 LEU A CA 1
ATOM 581 C C . LEU A 1 72 ? 8.178 0.146 -10.635 1.00 98.25 72 LEU A C 1
ATOM 583 O O . LEU A 1 72 ? 8.887 -0.001 -9.638 1.00 98.25 72 LEU A O 1
ATOM 587 N N . LYS A 1 73 ? 7.579 1.305 -10.927 1.00 96.81 73 LYS A N 1
ATOM 588 C CA . LYS A 1 73 ? 7.661 2.496 -10.073 1.00 96.81 73 LYS A CA 1
ATOM 589 C C . LYS A 1 73 ? 6.978 2.281 -8.720 1.00 96.81 73 LYS A C 1
ATOM 591 O O . LYS A 1 73 ? 7.498 2.745 -7.704 1.00 96.81 73 LYS A O 1
ATOM 596 N N . GLU A 1 74 ? 5.842 1.588 -8.682 1.00 97.12 74 GLU A N 1
ATOM 597 C CA . GLU A 1 74 ? 5.187 1.188 -7.429 1.00 97.12 74 GLU A CA 1
ATOM 598 C C . GLU A 1 74 ? 6.096 0.268 -6.601 1.00 97.12 74 GLU A C 1
ATOM 600 O O . GLU A 1 74 ? 6.347 0.548 -5.428 1.00 97.12 74 GLU A O 1
ATOM 605 N N . ILE A 1 75 ? 6.673 -0.764 -7.226 1.00 97.12 75 ILE A N 1
ATOM 606 C CA . ILE A 1 75 ? 7.594 -1.707 -6.568 1.00 97.12 75 ILE A CA 1
ATOM 607 C C . ILE A 1 75 ? 8.816 -0.980 -5.987 1.00 97.12 75 ILE A C 1
ATOM 609 O O . ILE A 1 75 ? 9.224 -1.243 -4.854 1.00 97.12 75 ILE A O 1
ATOM 613 N N . GLU A 1 76 ? 9.410 -0.051 -6.738 1.00 96.81 76 GLU A N 1
ATOM 614 C CA . GLU A 1 76 ? 10.519 0.774 -6.248 1.00 96.81 76 GLU A CA 1
ATOM 615 C C . GLU A 1 76 ? 10.083 1.662 -5.076 1.00 96.81 76 GLU A C 1
ATOM 617 O O . GLU A 1 76 ? 10.771 1.712 -4.054 1.00 96.81 76 GLU A O 1
ATOM 622 N N . THR A 1 77 ? 8.917 2.304 -5.189 1.00 96.44 77 THR A N 1
ATOM 623 C CA . THR A 1 77 ? 8.346 3.148 -4.129 1.00 96.44 77 THR A CA 1
ATOM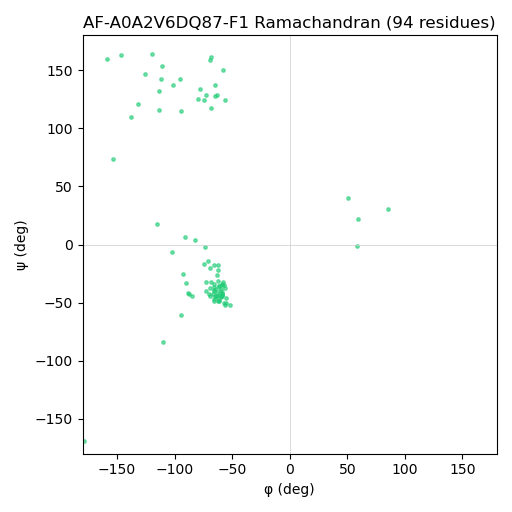 624 C C . THR A 1 77 ? 8.142 2.358 -2.837 1.00 96.44 77 THR A C 1
ATOM 626 O O . THR A 1 77 ? 8.466 2.866 -1.762 1.00 96.44 77 THR A O 1
ATOM 629 N N . PHE A 1 78 ? 7.677 1.109 -2.931 1.00 96.50 78 PHE A N 1
ATOM 630 C CA . PHE A 1 78 ? 7.534 0.216 -1.783 1.00 96.50 78 PHE A CA 1
ATOM 631 C C . PHE A 1 78 ? 8.885 -0.120 -1.139 1.00 96.50 78 PHE A C 1
ATOM 633 O O . PHE A 1 78 ? 9.026 -0.038 0.084 1.00 96.50 78 PHE A O 1
ATOM 640 N N . LYS A 1 79 ? 9.907 -0.442 -1.946 1.00 94.31 79 LYS A N 1
ATOM 641 C CA . LYS A 1 79 ? 11.254 -0.803 -1.460 1.00 94.31 79 LYS A CA 1
ATOM 642 C C . LYS A 1 79 ? 11.908 0.318 -0.649 1.00 94.31 79 LYS A C 1
ATOM 644 O O . LYS A 1 79 ? 12.556 0.032 0.355 1.00 94.31 79 LYS A O 1
ATOM 649 N N . ILE A 1 80 ? 11.717 1.573 -1.059 1.00 95.12 80 ILE A N 1
ATOM 650 C CA . ILE A 1 80 ? 12.277 2.758 -0.382 1.00 95.12 80 ILE A CA 1
ATOM 651 C C . ILE A 1 80 ? 11.346 3.344 0.686 1.00 95.12 80 ILE A C 1
ATOM 653 O O . ILE A 1 80 ? 11.607 4.430 1.197 1.00 95.12 80 ILE A O 1
ATOM 657 N N . SER A 1 81 ? 10.227 2.682 0.983 1.00 93.81 81 SER A N 1
ATOM 658 C CA . SER A 1 81 ? 9.204 3.256 1.855 1.00 93.81 81 SER A CA 1
ATOM 659 C C . SER A 1 81 ? 9.577 3.265 3.335 1.00 93.81 81 SER A C 1
ATOM 661 O O . SER A 1 81 ? 8.937 3.994 4.084 1.00 93.81 81 SER A O 1
ATOM 663 N N . GLU A 1 82 ? 10.575 2.483 3.758 1.00 89.19 82 GLU A N 1
ATOM 664 C CA . GLU A 1 82 ? 10.961 2.328 5.174 1.00 89.19 82 GLU A CA 1
ATOM 665 C C . GLU A 1 82 ? 9.757 1.995 6.076 1.00 89.19 82 GLU A C 1
ATOM 667 O O . GLU A 1 82 ? 9.603 2.534 7.167 1.00 89.19 82 GLU A O 1
ATOM 672 N N . ASP A 1 83 ? 8.864 1.131 5.577 1.00 89.19 83 ASP A N 1
ATOM 673 C CA . ASP A 1 83 ? 7.640 0.682 6.254 1.00 89.19 83 ASP A CA 1
ATOM 674 C C . ASP A 1 83 ? 6.664 1.834 6.605 1.00 89.19 83 ASP A C 1
ATOM 676 O O . ASP A 1 83 ? 5.788 1.702 7.461 1.00 89.19 83 ASP A O 1
ATOM 680 N N . SER A 1 84 ? 6.773 2.975 5.907 1.00 93.62 84 SER A N 1
ATOM 681 C CA . SER A 1 84 ? 5.909 4.153 6.104 1.00 93.62 84 SER A CA 1
ATOM 682 C C . SER A 1 84 ? 4.466 3.976 5.621 1.00 93.62 84 SER A C 1
ATOM 684 O O . SER A 1 84 ? 3.604 4.788 5.967 1.00 93.62 84 SER A O 1
ATOM 686 N N . TYR A 1 85 ? 4.182 2.939 4.829 1.00 95.56 85 TYR A N 1
ATOM 687 C CA . TYR A 1 85 ? 2.832 2.586 4.400 1.00 95.56 85 TYR A CA 1
ATOM 688 C C . TYR A 1 85 ? 2.657 1.077 4.247 1.00 95.56 85 TYR A C 1
ATOM 690 O O . TYR A 1 85 ? 3.617 0.321 4.127 1.00 95.56 85 TYR A O 1
ATOM 698 N N . GLY A 1 86 ? 1.399 0.647 4.202 1.00 95.38 86 GLY A N 1
ATOM 699 C CA . GLY A 1 86 ? 1.032 -0.736 3.952 1.00 95.38 86 GLY A CA 1
ATOM 700 C C . GLY A 1 86 ? -0.479 -0.900 3.932 1.00 95.38 86 GLY A C 1
ATOM 701 O O . GLY A 1 86 ? -1.230 0.077 3.915 1.00 95.38 86 GLY A O 1
ATOM 702 N N . TYR A 1 87 ? -0.927 -2.150 3.941 1.00 96.75 87 TYR A N 1
ATOM 703 C CA . TYR A 1 87 ? -2.343 -2.484 4.032 1.00 96.75 87 TYR A CA 1
ATOM 704 C C . TYR A 1 87 ? -2.734 -2.758 5.473 1.00 96.75 87 TYR A C 1
ATOM 706 O O . TYR A 1 87 ? -1.987 -3.364 6.238 1.00 96.75 87 TYR A O 1
ATOM 714 N N . VAL A 1 88 ? -3.940 -2.323 5.822 1.00 98.00 88 VAL A N 1
ATOM 715 C CA . VAL A 1 88 ? -4.535 -2.544 7.135 1.00 98.00 88 VAL A CA 1
ATOM 716 C C . VAL A 1 88 ? -5.945 -3.065 6.921 1.00 98.00 88 VAL A C 1
ATOM 718 O O . VAL A 1 88 ? -6.769 -2.405 6.291 1.00 98.00 88 VAL A O 1
ATOM 721 N N . PHE A 1 89 ? -6.224 -4.255 7.441 1.00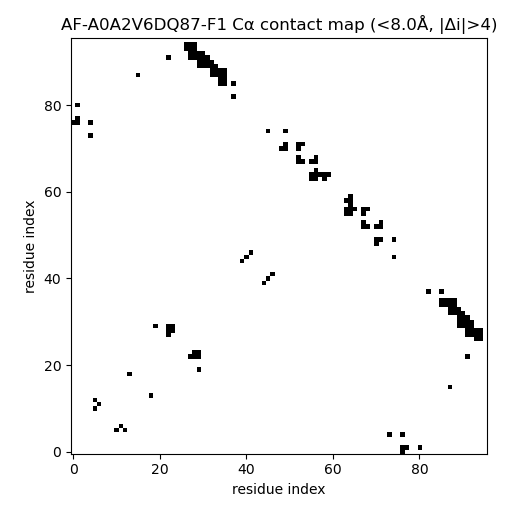 98.06 89 PHE A N 1
ATOM 722 C CA . PHE A 1 89 ? -7.585 -4.751 7.558 1.00 98.06 89 PHE A CA 1
ATOM 723 C C . PHE A 1 89 ? -8.274 -4.089 8.746 1.00 98.06 89 PHE A C 1
ATOM 725 O O . PHE A 1 89 ? -7.726 -4.050 9.848 1.00 98.06 89 PHE A O 1
ATOM 732 N N . TYR A 1 90 ? -9.505 -3.637 8.525 1.00 98.12 90 TYR A N 1
ATOM 733 C CA . TYR A 1 90 ? -10.398 -3.128 9.559 1.00 98.12 90 TYR A CA 1
ATOM 734 C C . TYR A 1 90 ? -11.579 -4.084 9.680 1.00 98.12 90 TYR A C 1
ATOM 736 O O . TYR A 1 90 ? -12.359 -4.248 8.741 1.00 98.12 90 TYR A O 1
ATOM 744 N N . VAL A 1 91 ? -11.710 -4.730 10.834 1.00 97.81 91 VAL A N 1
ATOM 745 C CA . VAL A 1 91 ? -12.866 -5.568 11.149 1.00 97.81 91 VAL A CA 1
ATOM 746 C C . VAL A 1 91 ? -13.848 -4.701 11.915 1.00 97.81 91 VAL A C 1
ATOM 748 O O . VAL A 1 91 ? -13.548 -4.231 13.014 1.00 97.81 91 VAL A O 1
ATOM 751 N N . LEU A 1 92 ? -15.008 -4.463 11.312 1.00 97.75 92 LEU A N 1
ATOM 752 C CA . LEU A 1 92 ? -16.010 -3.528 11.808 1.00 97.75 92 LEU A CA 1
ATOM 753 C C . LEU A 1 92 ? -17.254 -4.273 12.285 1.00 97.75 92 LEU A C 1
ATOM 755 O O . LEU A 1 92 ? -17.702 -5.230 11.654 1.00 97.75 92 LEU A O 1
ATOM 759 N N . GLN A 1 93 ? -17.846 -3.787 13.369 1.00 97.12 93 GLN A N 1
ATOM 760 C CA . GLN A 1 93 ? -19.165 -4.202 13.828 1.00 97.12 93 GLN A CA 1
ATOM 761 C C . GLN A 1 93 ? -20.116 -3.016 13.702 1.00 97.12 93 GLN A C 1
ATOM 763 O O . GLN A 1 93 ? -19.788 -1.915 14.134 1.00 97.12 93 GLN A O 1
ATOM 768 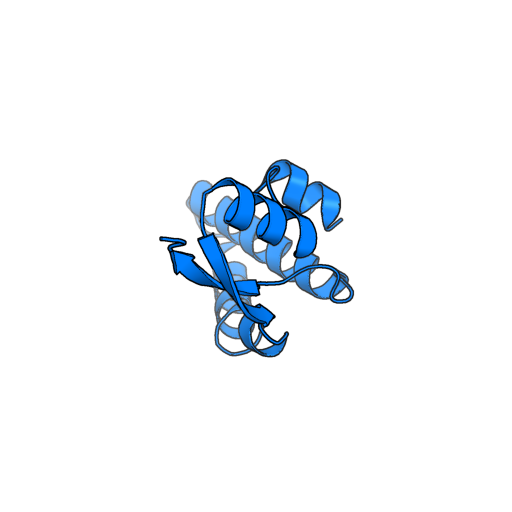N N . ARG A 1 94 ? -21.300 -3.217 13.115 1.00 95.50 94 ARG A N 1
ATOM 769 C CA . ARG A 1 94 ? -22.317 -2.161 13.067 1.00 95.50 94 ARG A CA 1
ATOM 770 C C . ARG A 1 94 ? -22.752 -1.810 14.492 1.00 95.50 94 ARG A C 1
ATOM 772 O O . ARG A 1 94 ? -23.090 -2.712 15.257 1.00 95.50 94 ARG A O 1
ATOM 779 N N . SER A 1 95 ? -22.734 -0.524 14.834 1.00 88.25 95 SER A N 1
ATOM 780 C CA . SER A 1 95 ? -23.296 -0.045 16.096 1.00 88.25 95 SER A CA 1
ATOM 781 C C . SER A 1 95 ? -24.822 -0.102 16.000 1.00 88.25 95 SER A C 1
ATOM 783 O O . SER A 1 95 ? -25.390 0.363 15.010 1.00 88.25 95 SER A O 1
ATOM 785 N N . ASN A 1 96 ? -25.458 -0.729 16.991 1.00 73.25 96 ASN A N 1
ATOM 786 C CA . ASN A 1 96 ? -26.916 -0.730 17.144 1.00 73.25 96 ASN A CA 1
ATOM 787 C C . ASN A 1 96 ? -27.418 0.622 17.647 1.00 73.25 96 ASN A C 1
ATOM 789 O O . ASN A 1 96 ? -26.700 1.229 18.476 1.00 73.25 96 ASN A O 1
#

Nearest PDB structures (foldseek):
  3e7p-assembly1_A  TM=8.413E-01  e=3.935E-04  Phocaeicola vulgatus ATCC 8482
  3kkz-assembly1_A  TM=8.830E-01  e=1.117E-03  Bacteroides fragilis NCTC 9343
  1nkv-assembly1_B  TM=5.962E-01  e=9.401E-02  Escherichia coli
  1nkv-assembly1_C  TM=6.105E-01  e=1.584E-01  Escherichia coli
  5epe-assembly1_A  TM=6.456E-01  e=2.194E-01  Thiobacillus denitrificans ATCC 25259

Secondary structure (DSSP, 8-state):
-HHHHHHHH-TT---HHHHHHHHHHTTEEEEEEEEPPTHHHIIIIIHHHHHHHHHHTT-SSHHHHHHHHHHHHHHHHHHTSTT----EEEEEEE--

Radius of gyration: 16.93 Å; Cα contacts (8 Å, |Δi|>4): 82; chains: 1; bounding box: 39×26×46 Å

Foldseek 3Di:
DLQVLCCVVPVVDDDPVVVCVVQVVVQKHFPDKDFDDPCVCCPPHCVVLLVVLVVQCPPPDPVSNVVSVNSVVVVVSSVPCPPVDGDMDTDIDGHD

Solvent-accessible surface area (backbone atoms only — not comparable to full-atom values): 5685 Å² total; per-residue (Å²): 108,56,69,61,52,36,58,73,76,44,66,82,72,68,56,71,71,56,53,50,50,55,41,43,76,72,47,29,40,83,74,47,74,46,72,58,59,73,57,71,54,38,60,89,38,42,71,54,46,52,62,54,26,65,71,28,57,77,44,92,52,64,71,56,18,52,51,19,50,52,52,51,50,50,54,50,39,59,72,72,35,81,79,74,70,81,56,67,49,76,42,71,39,81,58,130

pLDDT: mean 96.14, std 3.25, range [73.25, 98.56]

Sequence (96 aa):
AVTEFFRLGYPDMQSVPQNIAVAEEAGYKIFNTYTLPKEAWVEDYYDVLEPRAKSLVHHSDVPVRDFAVETLKEIETFKISEDSYGYVFYVLQRSN